Protein AF-A0A372P1G7-F1 (afdb_monomer)

Mean predicted aligned error: 6.24 Å

Sequence (73 aa):
MYCLSEDQFTPSDNEIQLYGYAHNKLYAFETININAEDALDVVSAIQWYADYIEYPEMEILPEDPRGNHEIAM

Radius of gyr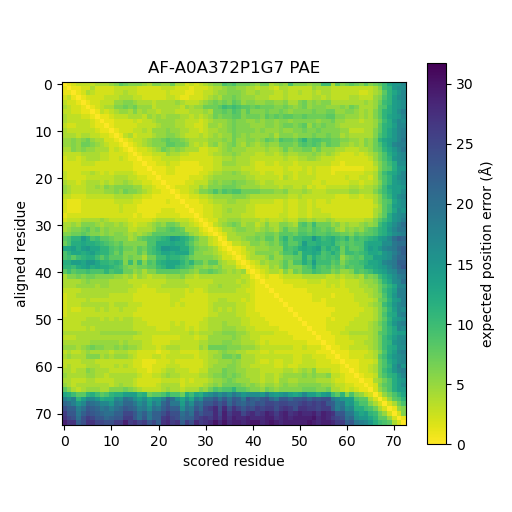ation: 12.74 Å; Cα contacts (8 Å, |Δi|>4): 89; chains: 1; bounding box: 31×40×25 Å

pLDDT: mean 82.59, std 13.32, range [36.44, 94.38]

Foldseek 3Di:
DDFVVPDDDDADPVWFWKWKDDPNIIDIDTDDPDDPVCVVVVVVVVCVVCVVVVRNVIDIGRDDPVVPPPDDD

Organism: NCBI:txid2303333

Structure (mmCIF, N/CA/C/O backbone):
data_AF-A0A372P1G7-F1
#
_entry.id   AF-A0A372P1G7-F1
#
loop_
_atom_site.group_PDB
_atom_site.id
_atom_site.type_symbol
_atom_site.label_atom_id
_atom_site.label_alt_id
_atom_site.label_comp_id
_atom_site.label_asym_id
_atom_site.label_entity_id
_atom_site.label_seq_id
_atom_site.pdbx_PDB_ins_code
_atom_site.Cartn_x
_atom_site.Cartn_y
_atom_site.Cartn_z
_atom_site.occupancy
_atom_site.B_iso_or_equiv
_atom_site.auth_seq_id
_atom_site.auth_comp_id
_atom_site.auth_asym_id
_atom_site.auth_atom_id
_atom_site.pdbx_PDB_model_num
ATOM 1 N N . MET A 1 1 ? -4.404 1.817 -8.076 1.00 81.94 1 MET A N 1
ATOM 2 C CA . MET A 1 1 ? -4.958 1.353 -6.788 1.00 81.94 1 MET A CA 1
ATOM 3 C C . MET A 1 1 ? -6.332 0.784 -7.059 1.00 81.94 1 MET A C 1
ATOM 5 O O . MET A 1 1 ? -7.085 1.410 -7.795 1.00 81.94 1 MET A O 1
ATOM 9 N N . TYR A 1 2 ? -6.602 -0.397 -6.518 1.00 88.88 2 TYR A N 1
ATOM 10 C CA . TYR A 1 2 ? -7.832 -1.156 -6.733 1.00 88.88 2 TYR A CA 1
ATOM 11 C C . TYR A 1 2 ? -8.441 -1.524 -5.382 1.00 88.88 2 TYR A C 1
ATOM 13 O O . TYR A 1 2 ? -7.700 -1.893 -4.468 1.00 88.88 2 TYR A O 1
ATOM 21 N N . CYS A 1 3 ? -9.764 -1.448 -5.239 1.00 90.94 3 CYS A N 1
ATOM 22 C CA . CYS A 1 3 ? -10.450 -1.968 -4.062 1.00 90.94 3 CYS A CA 1
ATOM 23 C C . CYS A 1 3 ? -10.845 -3.420 -4.328 1.00 90.94 3 CYS A C 1
ATOM 25 O O . CYS A 1 3 ? -11.771 -3.681 -5.081 1.00 90.94 3 CYS A O 1
ATOM 27 N N . LEU A 1 4 ? -10.188 -4.390 -3.695 1.00 89.50 4 LEU A N 1
ATOM 28 C CA . LEU A 1 4 ? -10.380 -5.819 -3.983 1.00 89.50 4 LEU A CA 1
ATOM 29 C C . LEU A 1 4 ? -11.754 -6.366 -3.572 1.00 89.50 4 LEU A C 1
ATOM 31 O O . LEU A 1 4 ? -12.095 -7.495 -3.920 1.00 89.50 4 LEU A O 1
ATOM 35 N N . SER A 1 5 ? -12.539 -5.578 -2.838 1.00 85.44 5 SER A N 1
ATOM 36 C CA . SER A 1 5 ? -13.940 -5.878 -2.537 1.00 85.44 5 SER A CA 1
ATOM 37 C C . SER A 1 5 ? -14.891 -5.524 -3.688 1.00 85.44 5 SER A C 1
ATOM 39 O O . SER A 1 5 ? -16.025 -5.997 -3.697 1.00 85.44 5 SER A O 1
ATOM 41 N N . GLU A 1 6 ? -14.463 -4.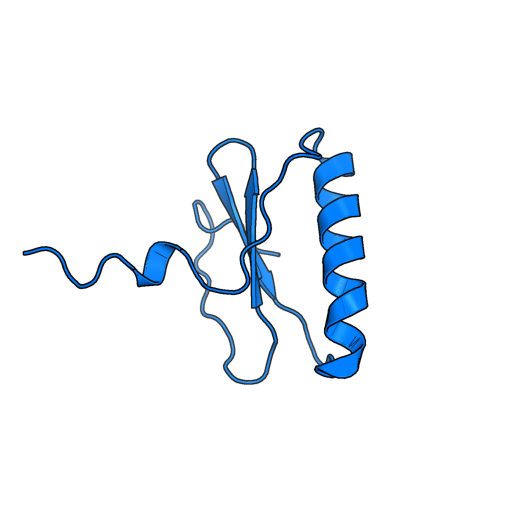672 -4.621 1.00 87.12 6 GLU A N 1
ATOM 42 C CA . GLU A 1 6 ? -15.315 -4.073 -5.661 1.00 87.12 6 GLU A CA 1
ATOM 43 C C . GLU A 1 6 ? -14.744 -4.297 -7.073 1.00 87.12 6 GLU A C 1
ATOM 45 O O . GLU A 1 6 ? -15.496 -4.534 -8.017 1.00 87.12 6 GLU A O 1
ATOM 50 N N . ASP A 1 7 ? -13.418 -4.300 -7.204 1.00 88.94 7 ASP A N 1
ATOM 51 C CA . ASP A 1 7 ? -12.677 -4.420 -8.453 1.00 88.94 7 ASP A CA 1
ATOM 52 C C . ASP A 1 7 ? -12.087 -5.824 -8.643 1.00 88.94 7 ASP A C 1
ATOM 54 O O . ASP A 1 7 ? -11.541 -6.440 -7.721 1.00 88.94 7 ASP A O 1
ATOM 58 N N . GLN A 1 8 ? -12.117 -6.311 -9.886 1.00 84.69 8 GLN A N 1
ATOM 59 C CA . GLN A 1 8 ? -11.296 -7.451 -10.285 1.00 84.69 8 GLN A CA 1
ATOM 60 C C . GLN A 1 8 ? -9.858 -6.977 -10.504 1.00 84.69 8 GLN A C 1
ATOM 62 O O . GLN A 1 8 ? -9.593 -6.146 -11.368 1.00 84.69 8 GLN A O 1
ATOM 67 N N . PHE A 1 9 ? -8.933 -7.534 -9.729 1.00 86.44 9 PHE A N 1
ATOM 68 C CA . PHE A 1 9 ? -7.509 -7.228 -9.803 1.00 86.44 9 PHE A CA 1
ATOM 69 C C . PHE A 1 9 ? -6.723 -8.508 -10.068 1.00 86.44 9 PHE A C 1
ATOM 71 O O . PHE A 1 9 ? -6.924 -9.515 -9.387 1.00 86.44 9 PHE A O 1
ATOM 78 N N . THR A 1 10 ? -5.835 -8.460 -11.056 1.00 86.00 10 THR A N 1
ATOM 79 C CA . THR A 1 10 ? -4.858 -9.512 -11.348 1.00 86.00 10 THR A CA 1
ATOM 80 C C . THR A 1 10 ? -3.480 -8.861 -11.308 1.00 86.00 10 THR A C 1
ATOM 82 O O . THR A 1 10 ? -3.249 -7.970 -12.126 1.00 86.00 10 THR A O 1
ATOM 85 N N . PRO A 1 11 ? -2.607 -9.242 -10.360 1.00 85.94 11 PRO A N 1
ATOM 86 C CA . PRO A 1 11 ? -1.288 -8.639 -10.239 1.00 85.94 11 PRO A CA 1
ATOM 87 C C . PRO A 1 11 ? -0.415 -8.995 -11.446 1.00 85.94 11 PRO A C 1
ATOM 89 O O . PRO A 1 11 ? -0.480 -10.113 -11.960 1.00 85.94 11 PRO A O 1
ATOM 92 N N . SER A 1 12 ? 0.404 -8.046 -11.890 1.00 84.81 12 SER A N 1
ATOM 93 C CA . SER A 1 12 ? 1.439 -8.278 -12.898 1.00 84.81 12 SER A CA 1
ATOM 94 C C . SER A 1 12 ? 2.730 -8.791 -12.252 1.00 84.81 12 SER A C 1
ATOM 96 O O . SER A 1 12 ? 3.290 -8.118 -11.391 1.00 84.81 12 SER A O 1
ATOM 98 N N . ASP A 1 13 ? 3.272 -9.921 -12.716 1.00 81.00 13 ASP A N 1
ATOM 99 C CA . ASP A 1 13 ? 4.533 -10.493 -12.197 1.00 81.00 13 ASP A CA 1
ATOM 100 C C . ASP A 1 13 ? 5.757 -9.567 -12.362 1.00 81.00 13 ASP A C 1
ATOM 102 O O . ASP A 1 13 ? 6.804 -9.779 -11.751 1.00 81.00 13 ASP A O 1
ATOM 106 N N . ASN A 1 14 ? 5.642 -8.549 -13.217 1.00 83.00 14 ASN A N 1
ATOM 107 C CA . ASN A 1 14 ? 6.709 -7.597 -13.516 1.00 83.00 14 ASN A CA 1
ATOM 108 C C . ASN A 1 14 ? 6.683 -6.342 -12.634 1.00 83.00 14 ASN A C 1
ATOM 110 O O . ASN A 1 14 ? 7.590 -5.521 -12.742 1.00 83.00 14 ASN A O 1
ATOM 114 N N . GLU A 1 15 ? 5.649 -6.173 -11.815 1.00 83.94 15 GLU A N 1
ATOM 115 C CA . GLU A 1 15 ? 5.447 -4.986 -10.990 1.00 83.94 15 GLU A CA 1
ATOM 116 C C . GLU A 1 15 ? 5.455 -5.356 -9.509 1.00 83.94 15 GLU A C 1
ATOM 118 O O . GLU A 1 15 ? 5.288 -6.514 -9.134 1.00 83.94 15 GLU A O 1
ATOM 123 N N . ILE A 1 16 ? 5.646 -4.360 -8.648 1.00 85.44 16 ILE A N 1
ATOM 124 C CA . ILE A 1 16 ? 5.554 -4.547 -7.199 1.00 85.44 16 ILE A CA 1
ATOM 125 C C . ILE A 1 16 ? 4.114 -4.299 -6.771 1.00 85.44 16 ILE A C 1
ATOM 127 O O . ILE A 1 16 ? 3.540 -3.251 -7.095 1.00 85.44 16 ILE A O 1
ATOM 131 N N . GLN A 1 17 ? 3.557 -5.237 -6.004 1.00 87.88 17 GLN A N 1
ATOM 132 C CA . GLN A 1 17 ? 2.251 -5.102 -5.372 1.00 87.88 17 GLN A CA 1
ATOM 133 C C . GLN A 1 17 ? 2.386 -5.010 -3.861 1.00 87.88 17 GLN A C 1
ATOM 135 O O . GLN A 1 17 ? 3.051 -5.818 -3.221 1.00 87.88 17 GLN A O 1
ATOM 140 N N . LEU A 1 18 ? 1.691 -4.031 -3.297 1.00 89.94 18 LEU A N 1
ATOM 141 C CA . L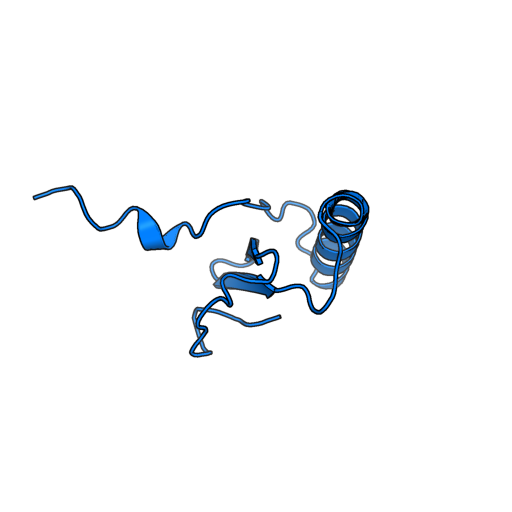EU A 1 18 ? 1.479 -3.895 -1.866 1.00 89.94 18 LEU A CA 1
ATOM 142 C C . LEU A 1 18 ? -0.018 -3.919 -1.589 1.00 89.94 18 LEU A C 1
ATOM 144 O O . LEU A 1 18 ? -0.827 -3.465 -2.400 1.00 89.94 18 LEU A O 1
ATOM 148 N N . TYR A 1 19 ? -0.391 -4.428 -0.427 1.00 91.31 19 TYR A N 1
ATOM 149 C CA . TYR A 1 19 ? -1.782 -4.568 -0.026 1.00 91.31 19 TYR A CA 1
ATOM 150 C C . TYR A 1 19 ? -2.036 -3.773 1.245 1.00 91.31 19 TYR A C 1
ATOM 152 O O . TYR A 1 19 ? -1.142 -3.625 2.070 1.00 91.31 19 TYR A O 1
ATOM 160 N N . GLY A 1 20 ? -3.242 -3.237 1.401 1.00 91.38 20 GLY A N 1
ATOM 161 C CA . GLY A 1 20 ? -3.595 -2.436 2.569 1.00 91.38 20 GLY A CA 1
ATOM 162 C C . GLY A 1 20 ? -5.011 -2.696 3.050 1.00 91.38 20 GLY A C 1
ATOM 163 O O . GLY A 1 20 ? -5.943 -2.676 2.245 1.00 91.38 20 GLY A O 1
ATOM 164 N N . TYR A 1 21 ? -5.186 -2.905 4.355 1.00 91.31 21 TYR A N 1
ATOM 165 C CA . TYR A 1 21 ? -6.513 -2.961 4.968 1.00 91.31 21 TYR A CA 1
ATOM 166 C C . TYR A 1 21 ? -6.914 -1.595 5.511 1.00 91.31 21 TYR A C 1
ATOM 168 O O . TYR A 1 21 ? -6.277 -1.055 6.412 1.00 91.31 21 TYR A O 1
ATOM 176 N N . ALA A 1 22 ? -8.018 -1.061 4.997 1.00 89.75 22 ALA A N 1
ATOM 177 C CA . ALA A 1 22 ? -8.635 0.143 5.534 1.00 89.75 22 ALA A CA 1
ATOM 178 C C . ALA A 1 22 ? -10.150 0.013 5.532 1.00 89.75 22 ALA A C 1
ATOM 180 O O . ALA A 1 22 ? -10.746 -0.416 4.544 1.00 89.75 22 ALA A O 1
ATOM 181 N N . HIS A 1 23 ? -10.782 0.387 6.646 1.00 88.81 23 HIS A N 1
ATOM 182 C CA . HIS A 1 23 ? -12.243 0.355 6.795 1.00 88.81 23 HIS A CA 1
ATOM 183 C C . HIS A 1 23 ? -12.870 -1.000 6.407 1.00 88.81 23 HIS A C 1
ATOM 185 O O . HIS A 1 23 ? -13.914 -1.050 5.759 1.00 88.81 23 HIS A O 1
ATOM 191 N N . ASN A 1 24 ? -12.214 -2.110 6.775 1.00 86.50 24 ASN A N 1
ATOM 192 C CA . ASN A 1 24 ? -12.617 -3.484 6.434 1.00 86.50 24 ASN A CA 1
ATOM 193 C C . ASN A 1 24 ? -12.670 -3.786 4.918 1.00 86.50 24 ASN A C 1
ATOM 195 O O . ASN A 1 24 ? -13.327 -4.730 4.478 1.00 86.50 24 ASN A O 1
ATOM 199 N N . LYS A 1 25 ? -11.981 -2.978 4.109 1.00 90.62 25 LYS A N 1
ATOM 200 C CA . LYS A 1 25 ? -11.754 -3.207 2.684 1.00 90.62 25 LYS A CA 1
ATOM 201 C C . LYS A 1 25 ? -10.276 -3.472 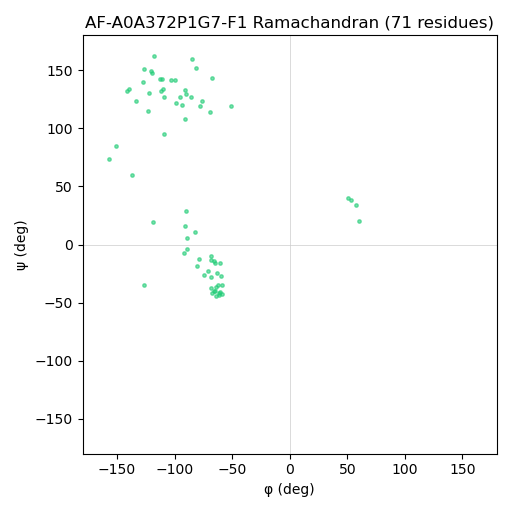2.448 1.00 90.62 25 LYS A C 1
ATOM 203 O O . LYS A 1 25 ? -9.417 -2.859 3.082 1.00 90.62 25 LYS A O 1
ATOM 208 N N . LEU A 1 26 ? -10.004 -4.387 1.528 1.00 91.38 26 LEU A N 1
ATOM 209 C CA . LEU A 1 26 ? -8.658 -4.692 1.074 1.00 91.38 26 LEU A CA 1
ATOM 210 C C . LEU A 1 26 ? -8.370 -3.884 -0.192 1.00 91.38 26 LEU A C 1
ATOM 212 O O . LEU A 1 26 ? -9.133 -3.946 -1.155 1.00 91.38 26 LEU A O 1
ATOM 216 N N . TYR A 1 27 ? -7.273 -3.141 -0.192 1.00 92.12 27 TYR A N 1
ATOM 217 C CA . TYR A 1 27 ? -6.797 -2.373 -1.335 1.00 92.12 27 TYR A CA 1
ATOM 218 C C . TYR A 1 27 ? -5.517 -2.991 -1.883 1.00 92.12 27 TYR A C 1
ATOM 220 O O . TYR A 1 27 ? -4.671 -3.441 -1.112 1.00 92.12 27 TYR A O 1
ATOM 228 N N . ALA A 1 28 ? -5.372 -2.985 -3.206 1.00 92.50 28 ALA A N 1
ATOM 229 C CA . ALA A 1 28 ? -4.137 -3.337 -3.893 1.00 92.50 28 ALA A CA 1
ATOM 230 C C . ALA A 1 28 ? -3.499 -2.084 -4.507 1.00 92.50 28 ALA A C 1
ATOM 232 O O . ALA A 1 28 ? -4.128 -1.331 -5.265 1.00 92.50 28 ALA A O 1
ATOM 233 N N . PHE A 1 29 ? -2.231 -1.877 -4.180 1.00 90.50 29 PHE A N 1
ATOM 234 C CA . PHE A 1 29 ? -1.364 -0.829 -4.689 1.00 90.50 29 PHE A CA 1
ATOM 235 C C . PHE A 1 29 ? -0.332 -1.486 -5.598 1.00 90.50 29 PHE A C 1
ATOM 237 O O . PHE A 1 29 ? 0.681 -2.007 -5.144 1.00 90.50 29 PHE A O 1
ATOM 244 N N . GLU A 1 30 ? -0.633 -1.490 -6.891 1.00 87.06 30 GLU A N 1
ATOM 245 C CA . GLU A 1 30 ? 0.298 -1.921 -7.925 1.00 87.06 30 GLU A CA 1
ATOM 246 C C . GLU A 1 30 ? 1.097 -0.719 -8.429 1.00 87.06 30 GLU A C 1
ATOM 248 O O . GLU A 1 30 ? 0.542 0.354 -8.699 1.00 87.06 30 GLU A O 1
ATOM 253 N N . THR A 1 31 ? 2.404 -0.914 -8.515 1.00 83.81 31 THR A N 1
ATOM 254 C CA . THR A 1 31 ? 3.341 0.032 -9.121 1.00 83.81 31 THR A CA 1
ATOM 255 C C . THR A 1 31 ? 3.412 -0.184 -10.635 1.00 83.81 31 THR A C 1
ATOM 257 O O . THR A 1 31 ? 2.970 -1.210 -11.136 1.00 83.81 31 THR A O 1
ATOM 260 N N . ILE A 1 32 ? 3.878 0.817 -11.385 1.00 81.12 32 ILE A N 1
ATOM 261 C CA . ILE A 1 32 ? 4.055 0.705 -12.839 1.00 81.12 32 ILE A CA 1
ATOM 262 C C . ILE A 1 32 ? 5.433 1.255 -13.190 1.00 81.12 32 ILE A C 1
ATOM 264 O O . ILE A 1 32 ? 5.699 2.427 -12.912 1.00 81.12 32 ILE A O 1
ATOM 268 N N . ASN A 1 33 ? 6.269 0.449 -13.850 1.00 78.75 33 ASN A N 1
ATOM 269 C CA . ASN A 1 33 ? 7.632 0.807 -14.257 1.00 78.75 33 ASN A CA 1
ATOM 270 C C . ASN A 1 33 ? 8.508 1.321 -13.099 1.00 78.75 33 ASN A C 1
ATOM 272 O O . ASN A 1 33 ? 9.279 2.268 -13.284 1.00 78.75 33 ASN A O 1
ATOM 276 N N . ILE A 1 34 ? 8.382 0.733 -11.907 1.00 73.94 34 ILE A N 1
ATOM 277 C CA . ILE A 1 34 ? 9.223 1.096 -10.763 1.00 73.94 34 ILE A CA 1
ATOM 278 C C . ILE A 1 34 ? 10.368 0.089 -10.591 1.00 73.94 34 ILE A C 1
ATOM 280 O O . ILE A 1 34 ? 10.175 -1.113 -10.771 1.00 73.94 34 ILE A O 1
ATOM 284 N N . ASN A 1 35 ? 11.564 0.553 -10.221 1.00 71.94 35 ASN A N 1
ATOM 285 C CA . ASN A 1 35 ? 12.634 -0.363 -9.828 1.00 71.94 35 ASN A CA 1
ATOM 286 C C . ASN A 1 35 ? 12.443 -0.786 -8.366 1.00 71.94 35 ASN A C 1
ATOM 288 O O . ASN A 1 35 ? 11.931 -0.030 -7.543 1.00 71.94 35 ASN A O 1
ATOM 292 N N . ALA A 1 36 ? 12.919 -1.981 -8.010 1.00 69.06 36 ALA A N 1
ATOM 293 C CA . ALA A 1 36 ? 12.834 -2.484 -6.636 1.00 69.06 36 ALA A CA 1
ATOM 294 C C . ALA A 1 36 ? 13.545 -1.590 -5.603 1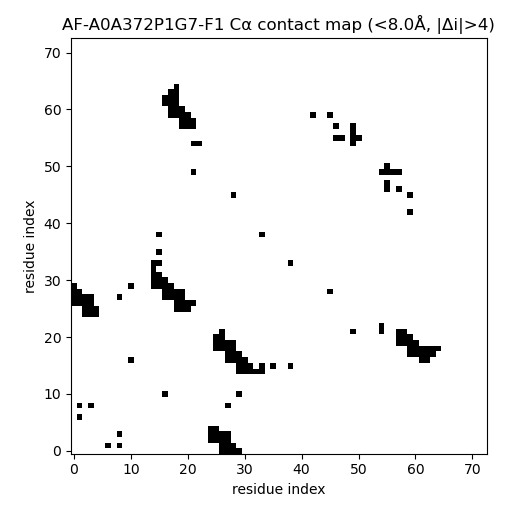.00 69.06 36 ALA A C 1
ATOM 296 O O . ALA A 1 36 ? 13.150 -1.557 -4.441 1.00 69.06 36 ALA A O 1
ATOM 297 N N . GLU A 1 37 ? 14.566 -0.841 -6.021 1.00 71.19 37 GLU A N 1
ATOM 298 C CA . GLU A 1 37 ? 15.265 0.146 -5.188 1.00 71.19 37 GLU A CA 1
ATOM 299 C C . GLU A 1 37 ? 14.402 1.369 -4.833 1.00 71.19 37 GLU A C 1
ATOM 301 O O . GLU A 1 37 ? 14.559 1.930 -3.750 1.00 71.19 37 GLU A O 1
ATOM 306 N N . ASP A 1 38 ? 13.435 1.711 -5.686 1.00 71.31 38 ASP A N 1
ATOM 307 C CA . ASP A 1 38 ? 12.501 2.829 -5.512 1.00 71.31 38 ASP A CA 1
ATOM 308 C C . ASP A 1 38 ? 11.231 2.405 -4.735 1.00 71.31 38 ASP A C 1
ATOM 310 O O . ASP A 1 38 ? 10.371 3.222 -4.404 1.00 71.31 38 ASP A O 1
ATOM 314 N N . ALA A 1 39 ? 11.096 1.115 -4.398 1.00 70.19 39 ALA A N 1
ATOM 315 C CA . ALA A 1 39 ? 9.932 0.567 -3.696 1.00 70.19 39 ALA A CA 1
ATOM 316 C C . ALA A 1 39 ? 9.737 1.153 -2.285 1.00 70.19 39 ALA A C 1
ATOM 318 O O . ALA A 1 39 ? 8.619 1.171 -1.766 1.00 70.19 39 ALA A O 1
ATOM 319 N N . LEU A 1 40 ? 10.809 1.655 -1.660 1.00 71.19 40 LEU A N 1
ATOM 320 C CA . LEU A 1 40 ? 10.741 2.313 -0.353 1.00 71.19 40 LEU A CA 1
ATOM 321 C C . LEU A 1 40 ? 9.880 3.585 -0.390 1.00 71.19 40 LEU A C 1
ATOM 323 O O . LEU A 1 40 ? 9.138 3.839 0.561 1.00 71.19 40 LEU A O 1
ATOM 327 N N . ASP A 1 41 ? 9.899 4.327 -1.500 1.00 80.81 41 ASP A N 1
ATOM 328 C CA . ASP A 1 41 ? 9.101 5.548 -1.662 1.00 80.81 41 ASP A CA 1
ATOM 329 C C . ASP A 1 41 ? 7.599 5.240 -1.800 1.00 80.81 41 ASP A C 1
ATOM 331 O O . ASP A 1 41 ? 6.739 6.061 -1.461 1.00 80.81 41 ASP A O 1
ATOM 335 N N . VAL A 1 42 ? 7.260 4.020 -2.226 1.00 82.56 42 VAL A N 1
ATOM 336 C CA . VAL A 1 42 ? 5.873 3.561 -2.379 1.00 82.56 42 VAL A CA 1
ATOM 337 C C . VAL A 1 42 ? 5.196 3.414 -1.018 1.00 82.56 42 VAL A C 1
ATOM 339 O O . VAL A 1 42 ? 4.032 3.784 -0.871 1.00 82.56 42 VAL A O 1
ATOM 342 N N . VAL A 1 43 ? 5.921 2.951 0.007 1.00 84.88 43 VAL A N 1
ATOM 343 C CA . VAL A 1 43 ? 5.379 2.821 1.371 1.00 84.88 43 VAL A CA 1
ATOM 344 C C . VAL A 1 43 ? 4.964 4.187 1.916 1.00 84.88 43 VAL A C 1
ATOM 346 O O . VAL A 1 43 ? 3.866 4.326 2.454 1.00 84.88 43 VAL A O 1
ATOM 349 N N . SER A 1 44 ? 5.791 5.218 1.720 1.00 87.00 44 SER A N 1
ATOM 350 C CA . SER A 1 44 ? 5.453 6.586 2.128 1.00 87.00 44 SER A CA 1
ATOM 351 C C . SER A 1 44 ? 4.240 7.138 1.372 1.00 87.00 44 SER A C 1
ATOM 353 O O . SER A 1 44 ? 3.408 7.820 1.970 1.00 87.00 44 SER A O 1
ATOM 355 N N . ALA A 1 45 ? 4.085 6.808 0.087 1.00 89.06 45 ALA A N 1
ATOM 356 C CA . ALA A 1 45 ? 2.902 7.189 -0.685 1.00 89.06 45 ALA A CA 1
ATOM 357 C C . ALA A 1 45 ? 1.619 6.504 -0.174 1.00 89.06 45 ALA A C 1
ATOM 359 O O . ALA A 1 45 ? 0.570 7.144 -0.086 1.00 89.06 45 ALA A O 1
ATOM 360 N N . ILE A 1 46 ? 1.696 5.225 0.211 1.00 89.94 46 ILE A N 1
ATOM 361 C CA . ILE A 1 46 ? 0.559 4.497 0.795 1.00 89.94 46 ILE A CA 1
ATOM 362 C C . ILE A 1 46 ? 0.202 5.068 2.170 1.00 89.94 46 ILE A C 1
ATOM 364 O O . ILE A 1 46 ? -0.976 5.276 2.446 1.00 89.94 46 ILE A O 1
ATOM 368 N N . GLN A 1 47 ? 1.190 5.395 3.005 1.00 90.69 47 GLN A N 1
ATOM 369 C CA . GLN A 1 47 ? 0.957 6.059 4.294 1.00 90.69 47 GLN A CA 1
ATOM 370 C C . GLN A 1 47 ? 0.286 7.426 4.124 1.00 90.69 47 GLN A C 1
ATOM 372 O O . GLN A 1 47 ? -0.640 7.755 4.862 1.00 90.69 47 GLN A O 1
ATOM 377 N N . TRP A 1 48 ? 0.701 8.207 3.123 1.00 92.00 48 TRP A N 1
ATOM 378 C CA . TRP A 1 48 ? 0.036 9.467 2.792 1.00 92.00 48 TRP A CA 1
ATOM 379 C C . TRP A 1 48 ? -1.425 9.248 2.379 1.00 92.00 48 TRP A C 1
ATOM 381 O O . TRP A 1 48 ? -2.313 9.979 2.815 1.00 92.00 48 TRP A O 1
ATOM 391 N N . TYR A 1 49 ? -1.696 8.215 1.577 1.00 91.25 49 TYR A N 1
ATOM 392 C CA . TYR A 1 49 ? -3.064 7.861 1.205 1.00 91.25 49 TYR A CA 1
ATOM 393 C C . TYR A 1 49 ? -3.894 7.405 2.414 1.00 91.25 49 TYR A C 1
ATOM 395 O O . TYR A 1 49 ? -5.054 7.789 2.535 1.00 91.25 49 TYR A O 1
ATOM 403 N N . ALA A 1 50 ? -3.301 6.628 3.321 1.00 92.94 50 ALA A N 1
ATOM 404 C CA . ALA A 1 50 ? -3.928 6.180 4.559 1.00 92.94 50 ALA A CA 1
ATOM 405 C C . ALA A 1 50 ? -4.360 7.367 5.438 1.00 92.94 50 ALA A C 1
ATOM 407 O O . ALA A 1 50 ? -5.485 7.384 5.938 1.00 92.94 50 ALA A O 1
ATOM 408 N N . ASP A 1 51 ? -3.512 8.392 5.558 1.00 94.25 51 ASP A N 1
ATOM 409 C CA . ASP A 1 51 ? -3.846 9.645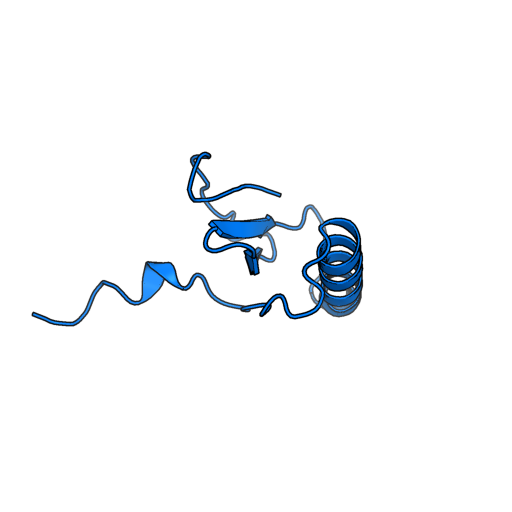 6.244 1.00 94.25 51 ASP A CA 1
ATOM 410 C C . ASP A 1 51 ? -4.984 10.399 5.535 1.00 94.25 51 ASP A C 1
ATOM 412 O O . ASP A 1 51 ? -5.960 10.801 6.169 1.00 94.25 51 ASP A O 1
ATOM 416 N N . TYR A 1 52 ? -4.924 10.496 4.200 1.00 93.69 52 TYR A N 1
ATOM 417 C CA . TYR A 1 52 ? -5.952 11.151 3.383 1.00 93.69 52 TYR A CA 1
ATOM 418 C C . TYR A 1 52 ? -7.352 10.534 3.546 1.00 93.69 52 TYR A C 1
ATOM 420 O O . TYR A 1 52 ? -8.346 11.260 3.513 1.00 93.69 52 TYR A O 1
ATOM 428 N N . ILE A 1 53 ? -7.448 9.214 3.738 1.00 92.44 53 ILE A N 1
ATOM 429 C CA . ILE A 1 53 ? -8.722 8.509 3.970 1.00 92.44 53 ILE A CA 1
ATOM 430 C C . ILE A 1 53 ? -9.0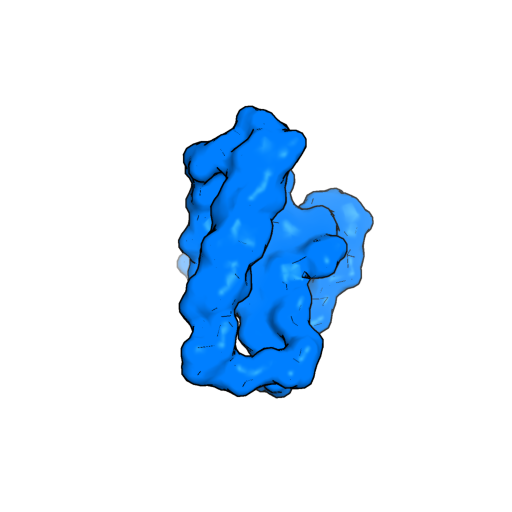97 8.376 5.456 1.00 92.44 53 ILE A C 1
ATOM 432 O O . ILE A 1 53 ? -9.940 7.541 5.806 1.00 92.44 53 ILE A O 1
ATOM 436 N N . GLU A 1 54 ? -8.454 9.163 6.324 1.00 94.38 54 GLU A N 1
ATOM 437 C CA . GLU A 1 54 ? -8.669 9.184 7.775 1.00 94.38 54 GLU A CA 1
ATOM 438 C C . GLU A 1 54 ? -8.448 7.808 8.437 1.00 94.38 54 GLU A C 1
ATOM 440 O O . GLU A 1 54 ? -9.122 7.439 9.400 1.00 94.38 54 GLU A O 1
ATOM 445 N N . TYR A 1 55 ? -7.501 7.023 7.911 1.00 94.12 55 TYR A N 1
ATOM 446 C CA . TYR A 1 55 ? -7.140 5.698 8.423 1.00 94.12 55 TYR A CA 1
ATOM 447 C C . TYR A 1 55 ? -5.613 5.488 8.471 1.00 94.12 55 TYR A C 1
ATOM 449 O O . TYR A 1 55 ? -5.097 4.569 7.834 1.00 94.12 55 TYR A O 1
ATOM 457 N N . PRO A 1 56 ? -4.859 6.315 9.224 1.00 92.50 56 PRO A N 1
ATOM 458 C CA . PRO A 1 56 ? -3.390 6.273 9.256 1.00 92.50 56 PRO A CA 1
ATOM 459 C C . PRO A 1 56 ? -2.812 4.968 9.832 1.00 92.50 56 PRO A C 1
ATOM 461 O O . PRO A 1 56 ? -1.637 4.678 9.635 1.00 92.50 56 PRO A O 1
ATOM 464 N N . GLU A 1 57 ? -3.630 4.168 10.521 1.00 91.25 57 GLU A N 1
ATOM 465 C CA . GLU A 1 57 ? -3.267 2.852 11.067 1.00 91.25 57 GLU A CA 1
ATOM 466 C C . GLU A 1 57 ? -3.361 1.718 10.028 1.00 91.25 57 GLU A C 1
ATOM 468 O O . GLU A 1 57 ? -3.298 0.545 10.391 1.00 91.25 57 GLU A O 1
ATOM 473 N N . MET A 1 58 ? -3.536 2.050 8.742 1.00 91.62 58 MET A N 1
ATOM 474 C CA . MET A 1 58 ? -3.565 1.078 7.650 1.00 91.62 58 MET A CA 1
ATOM 475 C C . MET A 1 58 ? -2.341 0.156 7.708 1.00 91.62 58 MET A C 1
ATOM 477 O O . MET A 1 58 ? -1.198 0.594 7.571 1.00 91.62 58 MET A O 1
ATOM 481 N N . GLU A 1 59 ? -2.596 -1.140 7.858 1.00 88.62 59 GLU A N 1
ATOM 482 C CA . GLU A 1 59 ? -1.561 -2.162 7.771 1.00 88.62 59 GLU A CA 1
ATOM 483 C C . GLU A 1 59 ? -1.190 -2.380 6.303 1.00 88.62 59 GLU A C 1
ATOM 485 O O . GLU A 1 59 ? -2.062 -2.687 5.488 1.00 88.62 59 GLU A O 1
ATOM 490 N N . ILE A 1 60 ? 0.096 -2.218 5.976 1.00 88.88 60 ILE A N 1
ATOM 491 C CA . ILE A 1 60 ? 0.646 -2.446 4.635 1.00 88.88 60 ILE A CA 1
ATOM 492 C C . ILE A 1 60 ? 1.295 -3.829 4.608 1.00 88.88 60 ILE A C 1
ATOM 494 O O . ILE A 1 60 ? 2.222 -4.104 5.370 1.00 88.88 60 ILE A O 1
ATOM 498 N N . LEU A 1 61 ? 0.827 -4.685 3.707 1.00 89.62 61 LEU A N 1
ATOM 499 C CA . LEU A 1 61 ? 1.265 -6.064 3.544 1.00 89.62 61 LEU A CA 1
ATOM 500 C C . LEU A 1 61 ? 2.051 -6.220 2.229 1.00 89.62 61 LEU A C 1
ATOM 502 O O . LEU A 1 61 ? 1.590 -5.741 1.188 1.00 89.62 61 LEU A O 1
ATOM 506 N N . PRO A 1 62 ? 3.211 -6.900 2.247 1.00 86.12 62 PRO A N 1
ATOM 507 C CA . PRO A 1 62 ? 3.999 -7.170 1.043 1.00 86.12 62 PRO A CA 1
ATOM 508 C C . PRO A 1 62 ? 3.454 -8.336 0.203 1.00 86.12 62 PRO A C 1
ATOM 5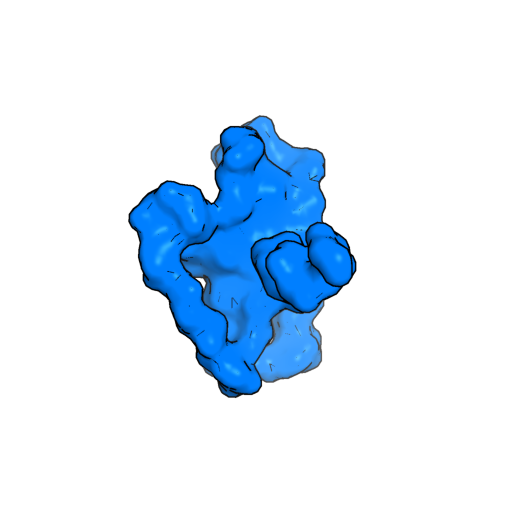10 O O . PRO A 1 62 ? 3.884 -8.527 -0.928 1.00 86.12 62 PRO A O 1
ATOM 513 N N . GLU A 1 63 ? 2.525 -9.123 0.750 1.00 85.62 63 GLU A N 1
ATOM 514 C CA . GLU A 1 63 ? 1.940 -10.306 0.114 1.00 85.62 63 GLU A CA 1
ATOM 515 C C . GLU A 1 63 ? 0.411 -10.201 0.112 1.00 85.62 63 GLU A C 1
ATOM 517 O O . GLU A 1 63 ? -0.170 -9.570 1.000 1.00 85.62 63 GLU A O 1
ATOM 522 N N . ASP A 1 64 ? -0.251 -10.817 -0.877 1.00 87.81 64 ASP A N 1
ATOM 523 C CA . ASP A 1 64 ? -1.716 -10.808 -0.962 1.00 87.81 64 ASP A CA 1
ATOM 524 C C . ASP A 1 64 ? -2.311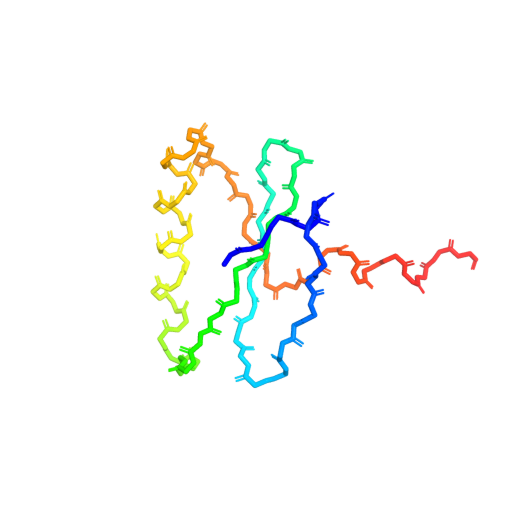 -11.656 0.178 1.00 87.81 64 ASP A C 1
ATOM 526 O O . ASP A 1 64 ? -2.178 -12.886 0.160 1.00 87.81 64 ASP A O 1
ATOM 530 N N . PRO A 1 65 ? -3.032 -11.058 1.146 1.00 85.06 65 PRO A N 1
ATOM 531 C CA . PRO A 1 65 ? -3.602 -11.808 2.264 1.00 85.06 65 PRO A CA 1
ATOM 532 C C . PRO A 1 65 ? -4.692 -12.803 1.833 1.00 85.06 65 PRO A C 1
ATOM 534 O O . PRO A 1 65 ? -5.067 -13.678 2.615 1.00 85.06 65 PRO A O 1
ATOM 537 N N . ARG A 1 66 ? -5.216 -12.708 0.602 1.00 82.69 66 ARG A N 1
ATOM 538 C CA . ARG A 1 66 ? -6.171 -13.679 0.042 1.00 82.69 66 ARG A CA 1
ATOM 539 C C . ARG A 1 66 ? -5.493 -14.994 -0.348 1.00 82.69 66 ARG A C 1
ATOM 541 O O . ARG A 1 66 ? -6.154 -16.030 -0.324 1.00 82.69 66 ARG A O 1
ATOM 548 N N . GLY A 1 67 ? -4.195 -14.963 -0.661 1.00 68.75 67 GLY A N 1
ATOM 549 C CA . GLY A 1 67 ? -3.412 -16.120 -1.112 1.00 68.75 67 GLY A CA 1
ATOM 550 C C . GLY A 1 67 ? -3.194 -17.198 -0.045 1.00 68.75 67 GLY A C 1
ATOM 551 O O . GLY A 1 67 ? -2.843 -18.323 -0.379 1.00 68.75 67 GLY A O 1
ATOM 552 N N . ASN A 1 68 ? -3.470 -16.901 1.230 1.00 52.97 68 ASN A N 1
ATOM 553 C CA . ASN A 1 68 ? -3.341 -17.869 2.325 1.00 52.97 68 ASN A CA 1
ATOM 554 C C . ASN A 1 68 ? -4.611 -18.699 2.606 1.00 52.97 68 ASN A C 1
ATOM 556 O O . ASN A 1 68 ? -4.627 -19.485 3.552 1.00 52.97 68 ASN A O 1
ATOM 560 N N . HIS A 1 69 ? -5.665 -18.579 1.792 1.00 47.84 69 HIS A N 1
ATOM 561 C CA . HIS A 1 69 ? -6.877 -19.407 1.902 1.00 47.84 69 HIS A CA 1
ATOM 562 C C . HIS A 1 69 ? -6.830 -20.701 1.065 1.00 47.84 69 HIS A C 1
ATOM 564 O O . HIS A 1 69 ? -7.871 -21.217 0.668 1.00 47.84 69 HIS A O 1
ATOM 570 N N . GLU A 1 70 ? -5.643 -21.266 0.824 1.00 44.62 70 GLU A N 1
ATOM 571 C CA . GLU A 1 70 ? -5.494 -22.546 0.117 1.00 44.62 70 GLU A CA 1
ATOM 572 C C . GLU A 1 70 ? -4.829 -23.670 0.929 1.00 44.62 70 GLU A C 1
ATOM 574 O O . GLU A 1 70 ? -4.425 -24.644 0.321 1.00 44.62 70 GLU A O 1
ATOM 579 N N . ILE A 1 71 ? -4.758 -23.650 2.274 1.00 44.34 71 ILE A N 1
ATOM 580 C CA . ILE A 1 71 ? -4.531 -24.902 3.045 1.00 44.34 71 ILE A CA 1
ATOM 581 C C . ILE A 1 71 ? -5.155 -24.853 4.457 1.00 44.34 71 ILE A C 1
ATOM 583 O O . ILE A 1 71 ? -4.480 -24.574 5.444 1.00 44.34 71 ILE A O 1
ATOM 587 N N . ALA A 1 72 ? -6.446 -25.171 4.572 1.00 36.44 72 ALA A N 1
ATOM 588 C CA . ALA A 1 72 ? -7.037 -25.727 5.797 1.00 36.44 72 ALA A CA 1
ATOM 589 C C . ALA A 1 72 ? -8.330 -26.496 5.458 1.00 36.44 72 ALA A C 1
ATOM 591 O O . ALA A 1 72 ? -9.437 -26.023 5.715 1.00 36.44 72 ALA A O 1
ATOM 592 N N . MET A 1 73 ? -8.180 -27.683 4.864 1.00 37.06 73 MET A N 1
ATOM 593 C CA . MET A 1 73 ? -9.155 -28.777 4.947 1.00 37.06 73 MET A CA 1
ATOM 594 C C . MET A 1 73 ? -8.414 -30.076 5.250 1.00 37.06 73 MET A C 1
ATOM 596 O O . MET A 1 73 ? -7.315 -30.260 4.680 1.00 37.06 73 MET A O 1
#

Nearest PDB structures (foldseek):
  6msp-assembly1_A  TM=5.800E-01  e=2.871E+00  synthetic construct
  1qys-assembly1_A  TM=5.306E-01  e=3.917E+00  unclassified
  2jvf-assembly1_A  TM=5.053E-01  e=4.168E+00  unclassified

Secondary structure (DSSP, 8-state):
-EETTTS-----TTS-EEEEEETTEEEEEE-SS--GGGHHHHHHHHHHHHHHTT-TTPEEESS-GGGGTTS--

Solvent-accessible surface area (backbone atoms only — not comparable to full-atom values): 4671 Å² total; per-residue (Å²): 114,44,45,63,84,82,43,93,81,81,88,57,94,88,43,57,56,36,29,35,48,51,95,96,36,46,31,41,44,64,53,76,96,67,55,80,87,56,49,67,59,51,55,56,52,51,51,52,50,23,47,74,71,77,36,68,82,45,51,77,35,80,58,67,81,74,72,72,79,77,81,88,129